Protein AF-A0A5S9M6F3-F1 (afdb_monomer_lite)

Sequence (61 aa):
MNQIIQQLKKASVSIQPIDRYYLSAYQKDPILQLNIWQVKEEQITRGVDLLKTVFQQSTRY

Radius of gyration: 13.06 Å; chains: 1; bounding box: 21×31×32 Å

pLDDT: mean 85.82, std 9.09, range [43.84, 92.69]

Secondary structure (DSSP, 8-state):
--HHHHHHHHTT--EEESGGGS-TTSPPP--EEEP-TT--HHHHHHHHHHHHHHHHHHTT-

Foldseek 3Di:
DCPLQVQCVVVVWHKDAPVVVDDPPDDDDRDIDGDCPPPDPVCPVVSVVSNVVSVVVVVVD

Structure (mmCIF, N/CA/C/O backbone):
data_AF-A0A5S9M6F3-F1
#
_entry.id   AF-A0A5S9M6F3-F1
#
loop_
_atom_site.group_PDB
_atom_site.id
_atom_site.type_symbol
_atom_site.label_atom_id
_atom_site.label_alt_id
_atom_site.label_comp_id
_atom_site.label_asym_id
_atom_site.label_entity_id
_atom_site.label_seq_id
_atom_site.pdbx_PDB_ins_code
_atom_site.Cartn_x
_atom_site.Cartn_y
_atom_site.Cartn_z
_atom_site.occupancy
_atom_site.B_iso_or_equiv
_atom_site.auth_seq_id
_atom_site.auth_comp_id
_atom_site.auth_asym_id
_atom_site.auth_atom_id
_atom_site.pdbx_PDB_model_num
ATOM 1 N N . MET A 1 1 ? -1.246 -12.642 -4.876 1.00 53.38 1 MET A N 1
ATOM 2 C CA . MET A 1 1 ? -1.102 -11.167 -4.920 1.00 53.38 1 MET A CA 1
ATO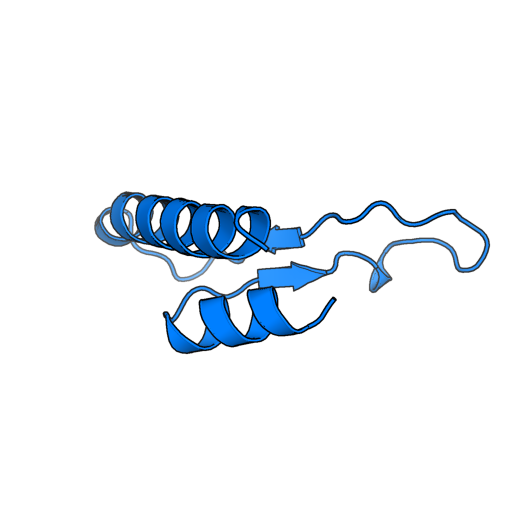M 3 C C . MET A 1 1 ? -2.359 -10.374 -4.520 1.00 53.38 1 MET A C 1
ATOM 5 O O . MET A 1 1 ? -2.291 -9.156 -4.485 1.00 53.38 1 MET A O 1
ATOM 9 N N . ASN A 1 2 ? -3.497 -11.003 -4.172 1.00 67.19 2 ASN A N 1
ATOM 10 C CA . ASN A 1 2 ? -4.761 -10.265 -3.987 1.00 67.19 2 ASN A CA 1
ATOM 11 C C . ASN A 1 2 ? -5.211 -10.089 -2.517 1.00 67.19 2 ASN A C 1
ATOM 13 O O . ASN A 1 2 ? -6.113 -9.309 -2.253 1.00 67.19 2 ASN A O 1
ATOM 17 N N . GLN A 1 3 ? -4.613 -10.775 -1.536 1.00 82.50 3 GLN A N 1
ATOM 18 C CA . GLN A 1 3 ? -5.096 -10.722 -0.142 1.00 82.50 3 GLN A CA 1
ATOM 19 C C . GLN A 1 3 ? -4.827 -9.373 0.541 1.00 82.50 3 GLN A C 1
ATOM 21 O O . GLN A 1 3 ? -5.743 -8.823 1.145 1.00 82.50 3 GLN A O 1
ATOM 26 N N . ILE A 1 4 ? -3.631 -8.800 0.364 1.00 85.19 4 ILE A N 1
ATOM 27 C CA . ILE A 1 4 ? -3.266 -7.478 0.907 1.00 85.19 4 ILE A CA 1
ATOM 28 C C . ILE A 1 4 ? -4.193 -6.386 0.358 1.00 85.19 4 ILE A C 1
ATOM 30 O O . ILE A 1 4 ? -4.715 -5.574 1.116 1.00 85.19 4 ILE A O 1
ATOM 34 N N . ILE A 1 5 ? -4.469 -6.407 -0.952 1.00 86.62 5 ILE A N 1
ATOM 35 C CA . ILE A 1 5 ? -5.381 -5.454 -1.604 1.00 86.62 5 ILE A CA 1
ATOM 36 C C . ILE A 1 5 ? -6.796 -5.580 -1.028 1.00 86.62 5 ILE A C 1
ATOM 38 O O . ILE A 1 5 ? -7.420 -4.571 -0.709 1.00 86.62 5 ILE A O 1
ATOM 42 N N . GLN A 1 6 ? -7.302 -6.803 -0.839 1.00 87.56 6 GLN A N 1
ATOM 43 C CA . GLN A 1 6 ? -8.628 -7.015 -0.250 1.00 87.56 6 GLN A CA 1
ATOM 44 C C . GLN A 1 6 ? -8.691 -6.602 1.228 1.00 87.56 6 GLN A C 1
ATOM 46 O O . GLN A 1 6 ? -9.692 -6.028 1.656 1.00 87.56 6 GLN A O 1
ATOM 51 N N . GLN A 1 7 ? -7.643 -6.864 2.011 1.00 88.69 7 GLN A N 1
ATOM 52 C CA . GLN A 1 7 ? -7.561 -6.454 3.417 1.00 88.69 7 GLN A CA 1
ATOM 53 C C . GLN A 1 7 ? -7.526 -4.929 3.556 1.00 88.69 7 GLN A C 1
ATOM 55 O O . GLN A 1 7 ? -8.303 -4.371 4.328 1.00 88.69 7 GLN A O 1
ATOM 60 N N . LEU A 1 8 ? -6.699 -4.247 2.760 1.00 89.06 8 LEU A N 1
ATOM 61 C CA . LEU A 1 8 ? -6.630 -2.786 2.757 1.00 89.06 8 LEU A CA 1
ATOM 62 C C . LEU A 1 8 ? -7.936 -2.160 2.272 1.00 89.06 8 LEU A C 1
ATOM 64 O O . LEU A 1 8 ? -8.431 -1.232 2.908 1.00 89.06 8 LEU A O 1
ATOM 68 N N . LYS A 1 9 ? -8.575 -2.735 1.246 1.00 88.44 9 LYS A N 1
ATOM 69 C CA . LYS A 1 9 ? -9.899 -2.293 0.793 1.00 88.44 9 LYS A CA 1
ATOM 70 C C . LYS A 1 9 ? -10.954 -2.398 1.900 1.00 88.44 9 LYS A C 1
ATOM 72 O O . LYS A 1 9 ? -11.750 -1.477 2.056 1.00 88.44 9 LYS A O 1
ATOM 77 N N . LYS A 1 10 ? -10.952 -3.479 2.693 1.00 87.62 10 LYS A N 1
ATOM 78 C CA . LYS A 1 10 ? -11.833 -3.624 3.873 1.00 87.62 10 LYS A CA 1
ATOM 79 C C . LYS A 1 10 ? -11.540 -2.584 4.957 1.00 87.62 10 LYS A C 1
ATOM 81 O O . LYS A 1 10 ? -12.458 -2.163 5.648 1.00 87.62 10 LYS A O 1
ATOM 86 N N . ALA A 1 11 ? -10.285 -2.160 5.084 1.00 85.69 11 ALA A N 1
ATOM 87 C CA . ALA A 1 11 ? -9.861 -1.091 5.985 1.00 85.69 11 ALA A CA 1
ATOM 88 C C . ALA A 1 11 ? -10.054 0.324 5.395 1.00 85.69 11 ALA A C 1
ATOM 90 O O . ALA A 1 11 ? -9.520 1.288 5.941 1.00 85.69 11 ALA A O 1
ATOM 91 N N . SER A 1 12 ? -10.798 0.458 4.289 1.00 85.62 12 SER A N 1
ATOM 92 C CA . SER A 1 12 ? -11.028 1.717 3.562 1.00 85.62 12 SER A CA 1
ATOM 93 C C . SER A 1 12 ? -9.762 2.372 2.993 1.00 85.62 12 SER A C 1
ATOM 95 O O . SER A 1 12 ? -9.755 3.567 2.706 1.00 85.62 12 SER A O 1
ATOM 97 N N . VAL A 1 13 ? -8.697 1.597 2.781 1.00 89.31 13 VAL A N 1
ATOM 98 C CA . VAL A 1 13 ? -7.468 2.034 2.113 1.00 89.31 13 VAL A CA 1
ATOM 99 C C . VAL A 1 13 ? -7.468 1.505 0.680 1.00 89.31 13 VAL A C 1
ATOM 101 O O . VAL A 1 13 ? -7.399 0.300 0.438 1.00 89.31 13 VAL A O 1
ATOM 104 N N . SER A 1 14 ? -7.557 2.413 -0.292 1.00 90.19 14 SER A N 1
ATOM 105 C CA . SER A 1 14 ? -7.583 2.053 -1.711 1.00 90.19 14 SER A CA 1
ATOM 106 C C . SER A 1 14 ? -6.173 1.987 -2.291 1.00 90.19 14 SER A C 1
ATOM 108 O O . SER A 1 14 ? -5.489 3.006 -2.408 1.00 90.19 14 SER A O 1
ATOM 110 N N . ILE A 1 15 ? -5.780 0.793 -2.732 1.00 90.12 15 ILE A N 1
ATOM 111 C CA . ILE A 1 15 ? -4.542 0.544 -3.472 1.00 90.12 15 ILE A CA 1
ATOM 112 C C . ILE A 1 15 ? -4.817 -0.244 -4.750 1.00 90.12 15 ILE A C 1
ATOM 114 O O . ILE A 1 15 ? -5.768 -1.024 -4.813 1.00 90.12 15 ILE A O 1
ATOM 118 N N . GLN A 1 16 ? -3.964 -0.069 -5.754 1.00 90.25 16 GLN A N 1
ATOM 119 C CA . GLN A 1 16 ? -4.024 -0.831 -7.001 1.00 90.25 16 GLN A CA 1
ATOM 120 C C . GLN A 1 16 ? -2.622 -1.229 -7.476 1.00 90.25 16 GLN A C 1
ATOM 122 O O . GLN A 1 16 ? -1.685 -0.452 -7.298 1.00 90.25 16 GLN A O 1
ATOM 127 N N . PRO A 1 17 ? -2.451 -2.410 -8.091 1.00 89.94 17 PRO A N 1
ATOM 128 C CA . PRO A 1 17 ? -1.195 -2.761 -8.736 1.00 89.94 17 PRO A CA 1
ATOM 129 C C . PRO A 1 17 ? -0.948 -1.850 -9.940 1.00 89.94 17 PRO A C 1
ATOM 131 O O . PRO A 1 17 ? -1.879 -1.484 -10.665 1.00 89.94 17 PRO A O 1
ATOM 134 N N . ILE A 1 18 ? 0.316 -1.503 -10.168 1.00 91.25 18 ILE A N 1
ATOM 135 C CA . ILE A 1 18 ? 0.719 -0.688 -11.322 1.00 91.25 18 ILE A CA 1
ATOM 136 C C . ILE A 1 18 ? 0.990 -1.529 -12.579 1.00 91.25 18 ILE A C 1
ATOM 138 O O . ILE A 1 18 ? 1.373 -0.989 -13.610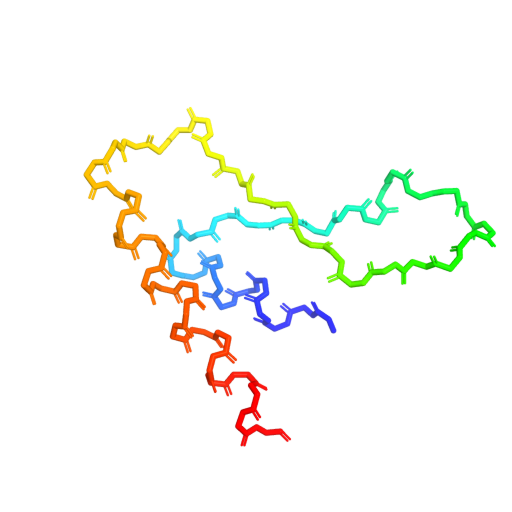 1.00 91.25 18 ILE A O 1
ATOM 142 N N . ASP A 1 19 ? 0.731 -2.837 -12.524 1.00 88.12 19 ASP A N 1
ATOM 143 C CA . ASP A 1 19 ? 0.893 -3.810 -13.610 1.00 88.12 19 ASP A CA 1
ATOM 144 C C . ASP A 1 19 ? 0.396 -3.330 -14.975 1.00 88.12 19 ASP A C 1
ATOM 146 O O . ASP A 1 19 ? 0.985 -3.673 -15.995 1.00 88.12 19 ASP A O 1
ATOM 150 N N . ARG A 1 20 ? -0.692 -2.548 -14.998 1.00 85.31 20 ARG A N 1
ATOM 151 C CA . ARG A 1 20 ? -1.296 -2.024 -16.232 1.00 85.31 20 ARG A CA 1
ATOM 152 C C . ARG A 1 20 ? -0.389 -1.062 -17.005 1.00 85.31 20 ARG A C 1
ATOM 154 O O . ARG A 1 20 ? -0.660 -0.801 -18.170 1.00 85.31 20 ARG A O 1
ATOM 161 N N . TYR A 1 21 ? 0.631 -0.507 -16.354 1.00 87.69 21 TYR A N 1
ATOM 162 C CA . TYR A 1 21 ? 1.589 0.413 -16.965 1.00 87.69 21 TYR A CA 1
ATOM 163 C C . TYR A 1 21 ? 2.869 -0.291 -17.436 1.00 87.69 21 TYR A C 1
ATOM 165 O O . TYR A 1 21 ? 3.702 0.339 -18.082 1.00 87.69 21 TYR A O 1
ATOM 173 N N . TYR A 1 22 ? 3.039 -1.580 -17.130 1.00 89.12 22 TYR A N 1
ATOM 174 C CA . TYR A 1 22 ? 4.167 -2.360 -17.627 1.00 89.12 22 TYR A CA 1
ATOM 175 C C . TYR A 1 22 ? 3.916 -2.832 -19.061 1.00 89.12 22 TYR A C 1
ATOM 177 O O . TYR A 1 22 ? 2.812 -3.255 -19.411 1.00 89.12 22 TYR A O 1
ATOM 185 N N . LEU A 1 23 ? 4.971 -2.829 -19.879 1.00 91.31 23 LEU A N 1
ATOM 186 C CA . LEU A 1 23 ? 4.965 -3.532 -21.162 1.00 91.31 23 LEU A CA 1
ATOM 187 C C . LEU A 1 23 ? 4.823 -5.039 -20.918 1.00 91.31 23 LEU A C 1
ATOM 189 O O . LEU A 1 23 ? 5.418 -5.580 -19.988 1.00 91.31 23 LEU A O 1
ATOM 193 N N . SER A 1 24 ? 4.074 -5.734 -21.775 1.00 85.88 24 SER A N 1
ATOM 194 C CA . SER A 1 24 ? 3.715 -7.148 -21.574 1.00 85.88 24 SER A CA 1
ATOM 195 C C . SER A 1 24 ? 4.915 -8.096 -21.450 1.00 85.88 24 SER A C 1
ATOM 197 O O . SER A 1 24 ? 4.799 -9.127 -20.797 1.00 85.88 24 SER A O 1
ATOM 199 N N . ALA A 1 25 ? 6.052 -7.750 -22.061 1.00 87.00 25 ALA A N 1
ATOM 200 C CA . ALA A 1 25 ? 7.286 -8.537 -22.029 1.00 87.00 25 ALA A CA 1
ATOM 201 C C . ALA A 1 25 ? 8.251 -8.143 -20.893 1.00 87.00 25 ALA A C 1
ATOM 203 O O . ALA A 1 25 ? 9.316 -8.742 -20.765 1.00 87.00 25 ALA A O 1
ATOM 204 N N . TYR A 1 26 ? 7.917 -7.129 -20.090 1.00 88.06 26 TYR A N 1
ATOM 205 C CA . TYR A 1 26 ? 8.792 -6.634 -19.032 1.00 88.06 26 TYR A CA 1
ATOM 206 C C . TYR A 1 26 ? 8.501 -7.338 -17.703 1.00 88.06 26 TYR A C 1
ATOM 208 O O . TYR A 1 26 ? 7.341 -7.559 -17.341 1.00 88.06 26 TYR A O 1
ATOM 216 N N . GLN A 1 27 ? 9.556 -7.676 -16.960 1.00 86.19 27 GLN A N 1
ATOM 217 C CA . GLN A 1 27 ? 9.417 -8.256 -15.629 1.00 86.19 27 GLN A CA 1
ATOM 218 C C . GLN A 1 27 ? 8.791 -7.230 -14.681 1.00 86.19 27 GLN A C 1
ATOM 220 O O . GLN A 1 27 ? 9.315 -6.137 -14.494 1.00 86.19 27 GLN A O 1
ATOM 225 N N . LYS A 1 28 ? 7.651 -7.586 -14.089 1.00 89.00 28 LYS A N 1
ATOM 226 C CA . LYS A 1 28 ? 6.898 -6.695 -13.206 1.00 89.00 28 LYS A CA 1
ATOM 227 C C . LYS A 1 28 ? 7.476 -6.714 -11.801 1.00 89.00 28 LYS A C 1
ATOM 229 O O . LYS A 1 28 ? 7.642 -7.787 -11.219 1.00 89.00 28 LYS A O 1
ATOM 234 N N . ASP A 1 29 ? 7.684 -5.532 -11.240 1.00 87.75 29 ASP A N 1
ATOM 235 C CA . ASP A 1 29 ? 7.962 -5.387 -9.817 1.00 87.75 29 ASP A CA 1
ATOM 236 C C . ASP A 1 29 ? 6.647 -5.392 -9.025 1.00 87.75 29 ASP A C 1
ATOM 238 O O . ASP A 1 29 ? 5.616 -4.929 -9.527 1.00 87.75 29 ASP A O 1
ATOM 242 N N . PRO A 1 30 ? 6.648 -5.876 -7.771 1.00 85.69 30 PRO A N 1
ATOM 243 C CA . PRO A 1 30 ? 5.461 -5.907 -6.920 1.00 85.69 30 PRO A CA 1
ATOM 244 C C . PRO A 1 30 ? 5.147 -4.515 -6.340 1.00 85.69 30 PRO A C 1
ATOM 246 O O . PRO A 1 30 ? 5.159 -4.307 -5.127 1.00 85.69 30 PRO A O 1
ATOM 249 N N . ILE A 1 31 ? 4.875 -3.543 -7.210 1.00 88.94 31 ILE A N 1
ATOM 250 C CA . ILE A 1 31 ? 4.613 -2.151 -6.841 1.00 88.94 31 ILE A CA 1
ATOM 251 C C . ILE A 1 31 ? 3.102 -1.896 -6.772 1.00 88.94 31 ILE A C 1
ATOM 253 O O . ILE A 1 31 ? 2.321 -2.265 -7.655 1.00 88.94 31 ILE A O 1
ATOM 257 N N . LEU A 1 32 ? 2.692 -1.212 -5.705 1.00 89.12 32 LEU A N 1
ATOM 258 C CA . LEU A 1 32 ? 1.311 -0.825 -5.442 1.00 89.12 32 LEU A CA 1
ATOM 259 C C . LEU A 1 32 ? 1.200 0.701 -5.435 1.00 89.12 32 LEU A C 1
ATOM 261 O O . LEU A 1 32 ? 1.983 1.390 -4.786 1.00 89.12 32 LEU A O 1
ATOM 265 N N . GLN A 1 33 ? 0.198 1.227 -6.130 1.00 91.38 33 GLN A N 1
ATOM 266 C CA . GLN A 1 33 ? -0.147 2.642 -6.138 1.00 91.38 33 GLN A CA 1
ATOM 267 C C . GLN A 1 33 ? -1.235 2.928 -5.102 1.00 91.38 33 GLN A C 1
ATOM 269 O O . GLN A 1 33 ? -2.289 2.288 -5.103 1.00 91.38 33 GLN A O 1
ATOM 274 N N . LEU A 1 34 ? -0.992 3.932 -4.260 1.00 91.38 34 LEU A N 1
ATOM 275 C CA . LEU A 1 34 ? -1.963 4.491 -3.319 1.00 91.38 34 LEU A CA 1
ATOM 276 C C . LEU A 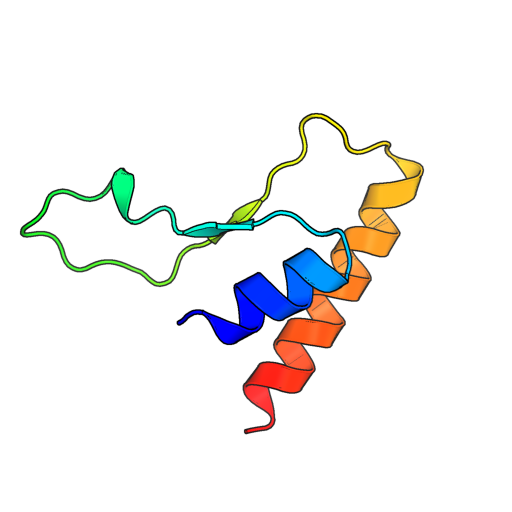1 34 ? -2.818 5.562 -3.999 1.00 91.38 34 LEU A C 1
ATOM 278 O O . LEU A 1 34 ? -2.296 6.405 -4.731 1.00 91.38 34 LEU A O 1
ATOM 282 N N . ASN A 1 35 ? -4.124 5.557 -3.729 1.00 86.50 35 ASN A N 1
ATOM 283 C CA . ASN A 1 35 ? -5.000 6.661 -4.111 1.00 86.50 35 ASN A CA 1
ATOM 284 C C . ASN A 1 35 ? -5.134 7.651 -2.946 1.00 86.50 35 ASN A C 1
ATOM 286 O O . ASN A 1 35 ? -5.646 7.291 -1.889 1.00 86.50 35 ASN A O 1
ATOM 290 N N . ILE A 1 36 ? -4.692 8.891 -3.165 1.00 85.56 36 ILE A N 1
ATOM 291 C CA . ILE A 1 36 ? -4.699 9.968 -2.163 1.00 85.56 36 ILE A CA 1
ATOM 292 C C . ILE A 1 36 ? -5.634 11.136 -2.517 1.00 85.56 36 ILE A C 1
ATOM 294 O O . ILE A 1 36 ? -5.699 12.110 -1.778 1.00 85.56 36 ILE A O 1
ATOM 298 N N . TRP A 1 37 ? -6.375 11.066 -3.630 1.00 84.88 37 TRP A N 1
ATOM 299 C CA . TRP A 1 37 ? -7.144 12.211 -4.146 1.00 84.88 37 TRP A CA 1
ATOM 300 C C . TRP A 1 37 ? -8.312 12.663 -3.269 1.00 84.88 37 TRP A C 1
ATOM 302 O O . TRP A 1 37 ? -8.717 13.817 -3.351 1.00 84.88 37 TRP A O 1
ATOM 312 N N . GLN 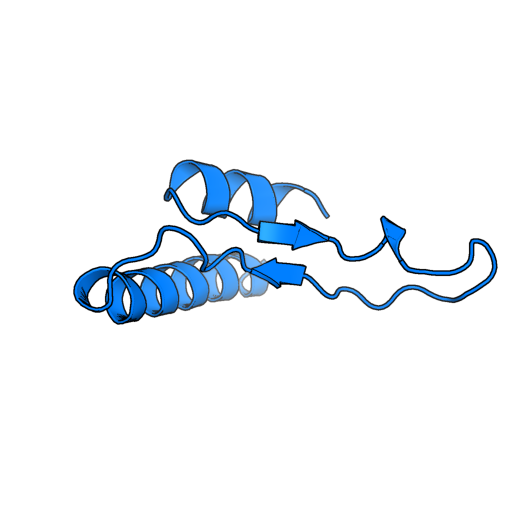A 1 38 ? -8.895 11.762 -2.484 1.00 86.44 38 GLN A N 1
ATOM 313 C CA . GLN A 1 38 ? -10.042 12.045 -1.613 1.00 86.44 38 GLN A CA 1
ATOM 314 C C . GLN A 1 38 ? -9.708 11.676 -0.165 1.00 86.44 38 GLN A C 1
ATOM 316 O O . GLN A 1 38 ? -10.515 11.078 0.543 1.00 86.44 38 GLN A O 1
ATOM 321 N N . VAL A 1 39 ? -8.477 11.981 0.248 1.00 88.94 39 VAL A N 1
ATOM 322 C CA . VAL A 1 39 ? -7.970 11.718 1.595 1.00 88.94 39 VAL A CA 1
ATOM 323 C C . VAL A 1 39 ? -7.741 13.054 2.279 1.00 88.94 39 VAL A C 1
ATOM 325 O O . VAL A 1 39 ? -6.990 13.889 1.779 1.00 88.94 39 VAL A O 1
ATOM 328 N N . LYS A 1 40 ? -8.402 13.265 3.417 1.00 91.50 40 LYS A N 1
ATOM 329 C CA . LYS A 1 40 ? -8.159 14.449 4.239 1.00 91.50 40 LYS A CA 1
ATOM 330 C C . LYS A 1 40 ? -6.873 14.282 5.040 1.00 91.50 40 LYS A C 1
ATOM 332 O O . LYS A 1 40 ? -6.476 13.158 5.348 1.00 91.50 40 LYS A O 1
ATOM 337 N N . GLU A 1 41 ? -6.243 15.388 5.411 1.00 89.56 41 GLU A N 1
ATOM 338 C CA . GLU A 1 41 ? -4.956 15.377 6.109 1.00 89.56 41 GLU A CA 1
ATOM 339 C C . GLU A 1 41 ? -5.012 14.583 7.424 1.00 89.56 41 GLU A C 1
ATOM 341 O O . GLU A 1 41 ? -4.154 13.738 7.678 1.00 89.56 41 GLU A O 1
ATOM 346 N N . GLU A 1 42 ? -6.094 14.726 8.195 1.00 90.25 42 GLU A N 1
ATOM 347 C CA . GLU A 1 42 ? -6.306 13.987 9.443 1.00 90.25 42 GLU A CA 1
ATOM 348 C C . GLU A 1 42 ? -6.416 12.463 9.248 1.00 90.25 42 GLU A C 1
ATOM 350 O O . GLU A 1 42 ? -6.258 11.684 10.190 1.00 90.25 42 GLU A O 1
ATOM 355 N N . GLN A 1 43 ? -6.677 12.013 8.019 1.00 89.56 43 GLN A N 1
ATOM 356 C CA . GLN A 1 43 ? -6.794 10.600 7.667 1.00 89.56 43 GLN A CA 1
ATOM 357 C C . GLN A 1 43 ? -5.462 10.003 7.197 1.00 89.56 43 GLN A C 1
ATOM 359 O O . GLN A 1 43 ? -5.340 8.776 7.173 1.00 89.56 43 GLN A O 1
ATOM 364 N N . ILE A 1 44 ? -4.459 10.827 6.864 1.00 90.12 44 ILE A N 1
ATOM 365 C CA . ILE A 1 44 ? -3.164 10.368 6.339 1.00 90.12 44 ILE A CA 1
ATOM 366 C C . ILE A 1 44 ? -2.444 9.516 7.382 1.00 90.12 44 ILE A C 1
ATOM 368 O O . ILE A 1 44 ? -2.094 8.371 7.095 1.00 90.12 44 ILE A O 1
ATOM 372 N N . THR A 1 45 ? -2.281 10.030 8.604 1.00 92.06 45 THR A N 1
ATOM 373 C CA . THR A 1 45 ? -1.589 9.313 9.689 1.00 92.06 45 THR A CA 1
ATOM 374 C C . THR A 1 45 ? -2.247 7.962 9.961 1.00 92.06 45 THR A C 1
ATOM 376 O O . THR A 1 45 ? -1.584 6.925 9.936 1.00 92.06 45 THR A O 1
ATOM 379 N N . ARG A 1 46 ? -3.580 7.949 10.099 1.00 91.31 46 ARG A N 1
ATOM 380 C CA . ARG A 1 46 ? -4.353 6.715 10.287 1.00 91.31 46 ARG A CA 1
ATOM 381 C C . ARG A 1 46 ? -4.177 5.741 9.117 1.00 91.31 46 ARG A C 1
ATOM 383 O O . ARG A 1 46 ? -4.050 4.540 9.339 1.00 91.31 46 ARG A O 1
ATOM 390 N N . GLY A 1 47 ? -4.177 6.237 7.881 1.00 91.19 47 GLY A N 1
ATOM 391 C CA . GLY A 1 47 ? -3.961 5.425 6.683 1.00 91.19 47 GLY A CA 1
ATOM 392 C C . GLY A 1 47 ? -2.581 4.763 6.663 1.00 91.19 47 GLY A C 1
ATOM 393 O O . GLY A 1 47 ? -2.475 3.573 6.366 1.00 91.19 47 GLY A O 1
ATOM 394 N N . VAL A 1 48 ? -1.533 5.500 7.044 1.00 91.75 48 VAL A N 1
ATOM 395 C CA . VAL A 1 48 ? -0.162 4.977 7.159 1.00 91.75 48 VAL A CA 1
ATOM 396 C C . VAL A 1 48 ? -0.069 3.876 8.219 1.00 91.75 48 VAL A C 1
ATOM 398 O O . VAL A 1 48 ? 0.565 2.847 7.979 1.00 91.75 48 VAL A O 1
ATOM 401 N N . ASP A 1 49 ? -0.726 4.036 9.366 1.00 92.69 49 ASP A N 1
ATOM 402 C CA . ASP A 1 49 ? -0.704 3.023 10.429 1.00 92.69 49 ASP A CA 1
ATOM 403 C C . ASP A 1 49 ? -1.472 1.746 10.053 1.00 92.69 49 ASP A C 1
ATOM 405 O O . ASP A 1 49 ? -1.027 0.631 10.355 1.00 92.69 49 ASP A O 1
ATOM 409 N N . LEU A 1 50 ? -2.580 1.881 9.317 1.00 91.19 50 LEU A N 1
ATOM 410 C CA . LEU A 1 50 ? -3.297 0.739 8.742 1.00 91.19 50 LEU A CA 1
ATOM 411 C C . LEU A 1 50 ? -2.423 -0.027 7.742 1.00 91.19 50 LEU A C 1
ATOM 413 O O . LEU A 1 50 ? -2.368 -1.257 7.799 1.00 91.19 50 LEU A O 1
ATOM 417 N N . LEU A 1 51 ? -1.697 0.685 6.872 1.00 91.00 51 LEU A N 1
ATOM 418 C CA . LEU A 1 51 ? -0.752 0.073 5.935 1.00 91.00 51 LEU A CA 1
ATOM 419 C C . LEU A 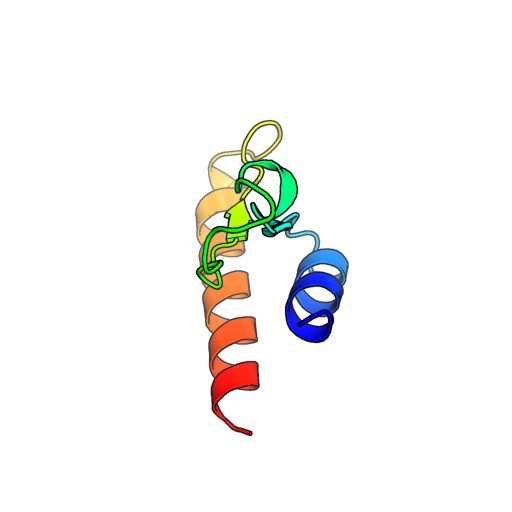1 51 ? 0.316 -0.731 6.682 1.00 91.00 51 LEU A C 1
ATOM 421 O O . LEU A 1 51 ? 0.494 -1.915 6.396 1.00 91.00 51 LEU A O 1
ATOM 425 N N . LYS A 1 52 ? 0.978 -0.128 7.679 1.00 91.31 52 LYS A N 1
ATOM 426 C CA . LYS A 1 52 ? 1.990 -0.816 8.502 1.00 91.31 52 LYS A CA 1
ATOM 427 C C . LYS A 1 52 ? 1.435 -2.093 9.130 1.00 91.31 52 LYS A C 1
ATOM 429 O O . LYS A 1 52 ? 2.080 -3.135 9.046 1.00 91.31 52 LYS A O 1
ATOM 434 N N . THR A 1 53 ? 0.238 -2.022 9.710 1.00 90.12 53 THR A N 1
ATOM 435 C CA . THR A 1 53 ? -0.408 -3.162 10.376 1.00 90.12 53 THR A CA 1
ATOM 436 C C . THR A 1 53 ? -0.650 -4.316 9.404 1.00 90.12 53 THR A C 1
ATOM 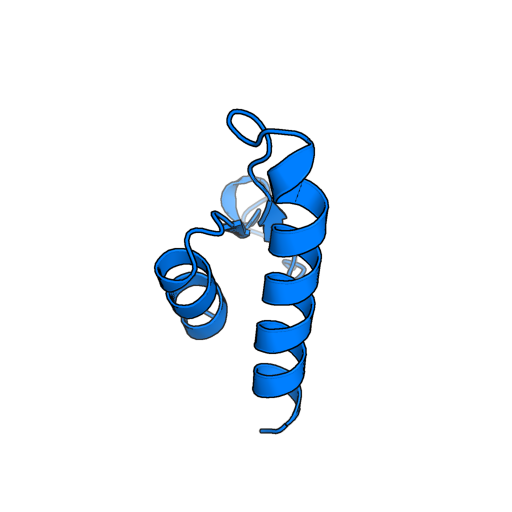438 O O . THR A 1 53 ? -0.268 -5.451 9.686 1.00 90.12 53 THR A O 1
ATOM 441 N N . VAL A 1 54 ? -1.240 -4.035 8.237 1.00 88.06 54 VAL A N 1
ATOM 442 C CA . VAL A 1 54 ? -1.536 -5.068 7.232 1.00 88.06 54 VAL A CA 1
ATOM 443 C C . VAL A 1 54 ? -0.253 -5.676 6.664 1.00 88.06 54 VAL A C 1
ATOM 445 O O . VAL A 1 54 ? -0.163 -6.898 6.527 1.00 88.06 54 VAL A O 1
ATOM 448 N N . PHE A 1 55 ? 0.768 -4.863 6.378 1.00 85.50 55 PHE A N 1
ATOM 449 C CA . PHE A 1 55 ? 2.046 -5.385 5.892 1.00 85.50 55 PHE A CA 1
ATOM 450 C C . PHE A 1 55 ? 2.741 -6.258 6.940 1.00 85.50 55 PHE A C 1
ATOM 452 O O . PHE A 1 55 ? 3.160 -7.361 6.612 1.00 85.50 55 PHE A O 1
ATOM 459 N N . GLN A 1 56 ? 2.778 -5.847 8.210 1.00 87.19 56 GLN A N 1
ATOM 460 C CA . GLN A 1 56 ? 3.352 -6.660 9.290 1.00 87.19 56 GLN A CA 1
ATOM 461 C C . GLN A 1 56 ? 2.639 -8.004 9.479 1.00 87.19 56 GLN A C 1
ATOM 463 O O . GLN A 1 56 ? 3.285 -9.009 9.768 1.00 87.19 56 GLN A O 1
ATOM 468 N N . GLN A 1 57 ? 1.314 -8.038 9.324 1.00 82.06 57 GLN A N 1
ATOM 469 C CA . GLN A 1 57 ? 0.543 -9.284 9.364 1.00 82.06 57 GLN A CA 1
ATOM 470 C C . GLN A 1 57 ? 0.844 -10.183 8.162 1.00 82.06 57 GLN A C 1
ATOM 472 O O . GLN A 1 57 ? 0.818 -11.401 8.296 1.00 82.06 57 GLN A O 1
ATOM 477 N N . SER A 1 58 ? 1.156 -9.584 7.014 1.00 74.81 58 SER A N 1
ATOM 478 C CA . SER A 1 58 ? 1.445 -10.303 5.773 1.00 74.81 58 SER A CA 1
ATOM 479 C C . SER A 1 58 ? 2.863 -10.877 5.726 1.00 74.81 58 SER A C 1
ATOM 481 O O . SER A 1 58 ? 3.059 -11.896 5.082 1.00 74.81 58 SER A O 1
ATOM 483 N N . THR A 1 59 ? 3.837 -10.261 6.410 1.00 67.44 59 THR A N 1
ATOM 484 C CA . THR A 1 59 ? 5.230 -10.753 6.501 1.00 67.44 59 THR A CA 1
ATOM 485 C C . THR A 1 59 ? 5.431 -11.810 7.597 1.00 67.44 59 THR A C 1
ATOM 487 O O . THR A 1 59 ? 6.496 -12.409 7.691 1.00 67.44 59 THR A O 1
ATOM 490 N N . ARG A 1 60 ? 4.443 -12.014 8.478 1.00 59.44 60 ARG A N 1
ATOM 491 C CA . ARG A 1 60 ? 4.498 -13.007 9.570 1.00 59.44 60 ARG A CA 1
ATOM 492 C C . ARG A 1 60 ? 4.103 -14.431 9.145 1.00 59.44 60 ARG A C 1
ATOM 494 O O . ARG A 1 60 ? 4.127 -15.319 9.994 1.00 59.44 60 ARG A O 1
ATOM 501 N N . TYR A 1 61 ? 3.764 -14.630 7.874 1.00 43.84 61 TYR A N 1
ATOM 502 C CA . TYR A 1 61 ? 3.477 -15.917 7.234 1.00 43.84 61 TYR A CA 1
ATOM 503 C C . TYR A 1 61 ? 4.434 -16.128 6.062 1.00 43.84 61 TYR A C 1
ATOM 505 O O . TYR A 1 61 ? 4.702 -17.308 5.753 1.00 43.84 61 TYR A O 1
#

Organism: Bacillus safensis (NCBI:txid561879)